Protein AF-A0A2C9L8D9-F1 (afdb_monomer_lite)

Secondary structure (DSSP, 8-state):
-HHHHHHHHHHHHHHHHHHHHHHHHHHHHHHHHHHHHHHHHHHHHHHHHHHHHHHHHHHHHHT---HHHHHHHHHHHHHHHHHHHHHHHHHHHHHHHHHHHHHHHHHHHHHHHHHHHHHHHHHHHHHHHHHHHHHHHHHHHHHHHH-

Sequence (147 aa):
MSSITETMSSPTQTMSSLTQTTSSLTETISSLTQTMSSLTQTMSSLTQTTSFFTETTSFLTETIHTSFLTETTSFLTETTSFLTETTSFLTETMSSLTQTMSSLTQTTSFLTETTSFLTETMSSLTQTISSLTQTMSSLTQTMSSLT

Structure (mmCIF, N/CA/C/O backbone):
data_AF-A0A2C9L8D9-F1
#
_entry.id   AF-A0A2C9L8D9-F1
#
loop_
_atom_site.group_PDB
_atom_site.id
_atom_site.type_symbol
_atom_site.label_atom_id
_atom_site.label_alt_id
_atom_site.label_comp_id
_atom_site.label_asym_id
_atom_site.label_entity_id
_atom_site.label_seq_id
_atom_site.pdbx_PDB_ins_code
_atom_site.Cartn_x
_atom_site.Cartn_y
_atom_site.Cartn_z
_atom_site.occupancy
_atom_site.B_iso_or_equiv
_atom_site.auth_seq_id
_atom_site.auth_comp_id
_atom_site.auth_asym_id
_atom_site.auth_atom_id
_atom_site.pdbx_PDB_model_num
ATOM 1 N N . MET A 1 1 ? -14.636 3.807 44.707 1.00 56.44 1 MET A N 1
ATOM 2 C CA . MET A 1 1 ? -14.296 4.745 43.612 1.00 56.44 1 MET A CA 1
ATOM 3 C C . MET A 1 1 ? -12.857 4.601 43.123 1.00 56.44 1 MET A C 1
ATOM 5 O O . MET A 1 1 ? -12.708 4.361 41.938 1.00 56.44 1 MET A O 1
ATOM 9 N N . SER A 1 2 ? -11.825 4.681 43.979 1.00 62.47 2 SER A N 1
ATOM 10 C CA . SER A 1 2 ? -10.411 4.664 43.532 1.00 62.47 2 SER A CA 1
ATOM 11 C C . SER A 1 2 ? -10.034 3.465 42.644 1.00 62.47 2 SER A C 1
ATOM 13 O O . SER A 1 2 ? -9.485 3.675 41.569 1.00 62.47 2 SER A O 1
ATOM 15 N N . SER A 1 3 ? -10.415 2.232 43.009 1.00 65.38 3 SER A N 1
ATOM 16 C CA . SER A 1 3 ? -10.139 1.058 42.158 1.00 65.38 3 SER A CA 1
ATOM 17 C C . SER A 1 3 ? -10.902 1.072 40.830 1.00 65.38 3 SER A C 1
ATOM 19 O O . SER A 1 3 ? -10.401 0.562 39.838 1.00 65.38 3 SER A O 1
ATOM 21 N N . ILE A 1 4 ? -12.091 1.684 40.765 1.00 65.12 4 ILE A N 1
ATOM 22 C CA . ILE A 1 4 ? -12.872 1.786 39.517 1.00 65.12 4 ILE A CA 1
ATOM 23 C C . ILE A 1 4 ? -12.204 2.780 38.559 1.00 65.12 4 ILE A C 1
ATOM 25 O O . ILE A 1 4 ? -12.084 2.505 37.369 1.00 65.12 4 ILE A O 1
ATOM 29 N N . THR A 1 5 ? -11.718 3.910 39.080 1.00 65.75 5 THR A N 1
ATOM 30 C CA . THR A 1 5 ? -10.953 4.892 38.300 1.00 65.75 5 THR A CA 1
ATOM 31 C C . THR A 1 5 ? -9.657 4.292 37.752 1.00 65.75 5 THR A C 1
ATOM 33 O O . THR A 1 5 ? -9.341 4.511 36.586 1.00 65.75 5 THR A O 1
ATOM 36 N N . GLU A 1 6 ? -8.946 3.478 38.541 1.00 69.88 6 GLU A N 1
ATOM 37 C CA . GLU A 1 6 ? -7.790 2.716 38.045 1.00 69.88 6 GLU A CA 1
ATOM 38 C C . GLU A 1 6 ? -8.178 1.719 36.949 1.00 69.88 6 GLU A C 1
ATOM 40 O O . GLU A 1 6 ? -7.535 1.690 35.901 1.00 69.88 6 GLU A O 1
ATOM 45 N N . THR A 1 7 ? -9.268 0.966 37.141 1.00 72.06 7 THR A N 1
ATOM 46 C CA . THR A 1 7 ? -9.719 -0.055 36.174 1.00 72.06 7 THR A CA 1
ATOM 47 C C . THR A 1 7 ? -10.049 0.556 34.803 1.00 72.06 7 THR A C 1
ATOM 49 O O . THR A 1 7 ? -9.823 -0.077 33.776 1.00 72.06 7 THR A O 1
ATOM 52 N N . MET A 1 8 ? -10.532 1.803 34.762 1.00 76.75 8 MET A N 1
ATOM 53 C CA . MET A 1 8 ? -10.853 2.513 33.513 1.00 76.75 8 MET A CA 1
ATOM 54 C C . MET A 1 8 ? -9.653 3.250 32.891 1.00 76.75 8 MET A C 1
ATOM 56 O O . MET A 1 8 ? -9.678 3.583 31.702 1.00 76.75 8 MET A O 1
ATOM 60 N N . SER A 1 9 ? -8.591 3.502 33.662 1.00 82.94 9 SER A N 1
ATOM 61 C CA . SER A 1 9 ? -7.413 4.247 33.200 1.00 82.94 9 SER A CA 1
ATOM 62 C C . SER A 1 9 ? -6.565 3.435 32.215 1.00 82.94 9 SER A C 1
ATOM 64 O O . SER A 1 9 ? -6.212 3.936 31.145 1.00 82.94 9 SER A O 1
ATOM 66 N N . SER A 1 10 ? -6.285 2.162 32.515 1.00 86.31 10 SER A N 1
ATOM 67 C CA . SER A 1 10 ? -5.417 1.320 31.673 1.00 86.31 10 SER A CA 1
ATOM 68 C C . SER A 1 10 ? -5.976 1.055 30.262 1.00 86.31 10 SER A C 1
ATOM 70 O O . SER A 1 10 ? -5.225 1.214 29.293 1.00 86.31 10 SER A O 1
ATOM 72 N N . PRO A 1 11 ? -7.271 0.725 30.078 1.00 86.62 11 PRO A N 1
ATOM 73 C CA . PRO A 1 11 ? -7.863 0.578 28.745 1.00 86.62 11 PRO A CA 1
ATOM 74 C C . PRO A 1 11 ? -7.858 1.882 27.941 1.00 86.62 11 PRO A C 1
ATOM 76 O O . PRO A 1 11 ? -7.595 1.873 26.742 1.00 86.62 11 PRO A O 1
ATOM 79 N N . THR A 1 12 ? -8.088 3.018 28.607 1.00 87.19 12 THR A N 1
ATOM 80 C CA . THR A 1 12 ? -8.072 4.342 27.965 1.00 87.19 12 THR A CA 1
ATOM 81 C C . THR A 1 12 ? -6.676 4.689 27.447 1.00 87.19 12 THR A C 1
ATOM 83 O O . THR A 1 12 ? -6.526 5.123 26.305 1.00 87.19 12 THR A O 1
ATOM 86 N N . GLN A 1 13 ? -5.637 4.436 28.250 1.00 91.25 13 GLN A N 1
ATOM 87 C CA . GLN A 1 13 ? -4.247 4.598 27.813 1.00 91.25 13 GLN A CA 1
ATOM 88 C C . GLN A 1 13 ? -3.912 3.667 26.644 1.00 91.25 13 GLN A C 1
ATOM 90 O O . GLN A 1 13 ? -3.303 4.100 25.669 1.00 91.25 13 GLN A O 1
ATOM 95 N N . THR A 1 14 ? -4.372 2.415 26.701 1.00 91.81 14 THR A N 1
ATOM 96 C CA . THR A 1 14 ? -4.184 1.444 25.613 1.00 91.81 14 THR A CA 1
ATOM 97 C C . THR A 1 14 ? -4.818 1.938 24.312 1.00 91.81 14 THR A C 1
ATOM 99 O O . THR A 1 14 ? -4.171 1.897 23.267 1.00 91.81 14 THR A O 1
ATOM 102 N N . MET A 1 15 ? -6.036 2.489 24.368 1.00 92.69 15 MET A N 1
ATOM 103 C CA . MET A 1 15 ? -6.686 3.082 23.196 1.00 92.69 15 MET A CA 1
ATOM 104 C C . MET A 1 15 ? -5.932 4.289 22.635 1.00 92.69 15 MET A C 1
ATOM 106 O O . MET A 1 15 ? -5.806 4.427 21.415 1.00 92.69 15 MET A O 1
ATOM 110 N N . SER A 1 16 ? -5.402 5.151 23.504 1.00 93.38 16 SER A N 1
ATOM 111 C CA . SER A 1 16 ? -4.571 6.277 23.071 1.00 93.38 16 SER A CA 1
ATOM 112 C C . SER A 1 16 ? -3.332 5.788 22.314 1.00 93.38 16 SER A C 1
ATOM 114 O O . SER A 1 16 ? -3.040 6.288 21.227 1.00 93.38 16 SER A O 1
ATOM 116 N N . SER A 1 17 ? -2.644 4.771 22.841 1.00 94.75 17 SER A N 1
ATOM 117 C CA . SER A 1 17 ? -1.476 4.171 22.188 1.00 94.75 17 SER A CA 1
ATOM 118 C C . SER A 1 17 ? -1.832 3.538 20.841 1.00 94.75 17 SER A C 1
ATOM 120 O O . SER A 1 17 ? -1.152 3.802 19.853 1.00 94.75 17 SER A O 1
ATOM 122 N N . LEU A 1 18 ? -2.931 2.777 20.756 1.00 94.31 18 LEU A N 1
ATOM 123 C CA . LEU A 1 18 ? -3.401 2.188 19.492 1.00 94.31 18 LEU A CA 1
ATOM 124 C C . LEU A 1 18 ? -3.717 3.253 18.435 1.00 94.31 18 LEU A C 1
ATOM 126 O O . LEU A 1 18 ? -3.377 3.086 17.260 1.00 94.31 18 LEU A O 1
ATOM 130 N N . THR A 1 19 ? -4.325 4.365 18.850 1.00 93.69 19 THR A N 1
ATOM 131 C CA . THR A 1 19 ? -4.629 5.498 17.963 1.00 93.69 19 THR A CA 1
ATOM 132 C C . THR A 1 19 ? -3.347 6.124 17.415 1.00 93.69 19 THR A C 1
ATOM 134 O O . THR A 1 19 ? -3.245 6.394 16.214 1.00 93.69 19 THR A O 1
ATOM 137 N N . GLN A 1 20 ? -2.339 6.307 18.273 1.00 95.94 20 GLN A N 1
ATOM 138 C CA . GLN A 1 20 ? -1.040 6.834 17.863 1.00 95.94 20 GLN A CA 1
ATOM 139 C C . GLN A 1 20 ? -0.336 5.883 16.888 1.00 95.94 20 GLN A C 1
ATOM 141 O O . GLN A 1 20 ? 0.093 6.319 15.821 1.00 95.94 20 GLN A O 1
ATOM 146 N N . THR A 1 21 ? -0.286 4.584 17.197 1.00 95.12 21 THR A N 1
ATOM 147 C CA . THR A 1 21 ? 0.299 3.568 16.310 1.00 95.12 21 THR A CA 1
ATOM 148 C C . THR A 1 21 ? -0.388 3.547 14.946 1.00 95.12 21 THR A C 1
ATOM 150 O O . THR A 1 21 ? 0.288 3.537 13.920 1.00 95.12 21 THR A O 1
ATOM 153 N N . THR A 1 22 ? -1.721 3.604 14.915 1.00 93.62 22 THR A N 1
ATOM 154 C CA . THR A 1 22 ? -2.498 3.633 13.664 1.00 93.62 22 THR A CA 1
ATOM 155 C C . THR A 1 22 ? -2.191 4.884 12.836 1.00 93.62 22 THR A C 1
ATOM 157 O O . THR A 1 22 ? -2.061 4.810 11.611 1.00 93.62 22 THR A O 1
ATOM 160 N N . SER A 1 23 ? -2.011 6.031 13.495 1.00 94.62 23 SER A N 1
ATOM 161 C CA . SER A 1 23 ? -1.636 7.284 12.827 1.00 94.62 23 SER A CA 1
ATOM 162 C C . SER A 1 23 ? -0.241 7.191 12.197 1.00 94.62 23 SER A C 1
ATOM 164 O O . SER A 1 23 ? -0.084 7.486 11.013 1.00 94.62 23 SER A O 1
ATOM 166 N N . SER A 1 24 ? 0.755 6.690 12.937 1.00 96.06 24 SER A N 1
ATOM 167 C CA . SER A 1 24 ? 2.116 6.482 12.413 1.00 96.06 24 SER A CA 1
ATOM 168 C C . SER A 1 24 ? 2.160 5.469 11.264 1.00 96.06 24 SER A C 1
ATOM 170 O O . SER A 1 24 ? 2.899 5.641 10.292 1.00 96.06 24 SER A O 1
ATOM 172 N N . LEU A 1 25 ? 1.340 4.419 11.338 1.00 95.50 25 LEU A N 1
ATOM 173 C CA . LEU A 1 25 ? 1.214 3.431 10.270 1.00 95.50 25 LEU A CA 1
ATOM 174 C C . LEU A 1 25 ? 0.631 4.054 8.993 1.00 95.50 25 LEU A C 1
ATOM 176 O O . LEU A 1 25 ? 1.128 3.801 7.897 1.00 95.50 25 LEU A O 1
ATOM 180 N N . THR A 1 26 ? -0.365 4.929 9.139 1.00 94.81 26 THR A N 1
ATOM 181 C CA . THR A 1 26 ? -0.962 5.678 8.022 1.00 94.81 26 THR A CA 1
ATOM 182 C C . THR A 1 26 ? 0.063 6.589 7.340 1.00 94.81 26 THR A C 1
ATOM 184 O O . THR A 1 26 ? 0.154 6.614 6.111 1.00 94.81 26 THR A O 1
ATOM 187 N N . GLU A 1 27 ? 0.885 7.298 8.116 1.00 97.06 27 GLU A N 1
ATOM 188 C CA . GLU A 1 27 ? 1.968 8.138 7.587 1.00 97.06 27 GLU A CA 1
ATOM 189 C C . GLU A 1 27 ? 3.029 7.312 6.840 1.0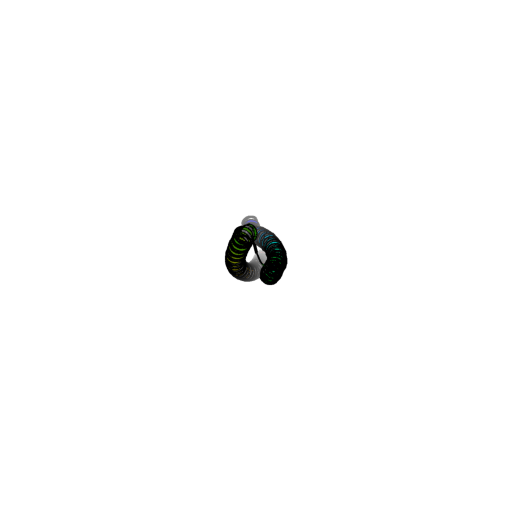0 97.06 27 GLU A C 1
ATOM 191 O O . GLU A 1 27 ? 3.479 7.689 5.752 1.00 97.06 27 GLU A O 1
ATOM 196 N N . THR A 1 28 ? 3.368 6.137 7.377 1.00 95.88 28 THR A N 1
ATOM 197 C CA . THR A 1 28 ? 4.302 5.199 6.739 1.00 95.88 28 THR A CA 1
ATOM 198 C C . THR A 1 28 ? 3.765 4.715 5.390 1.00 95.88 28 THR A C 1
ATOM 200 O O . THR A 1 28 ? 4.482 4.755 4.389 1.00 95.88 28 THR A O 1
ATOM 203 N N . ILE A 1 29 ? 2.488 4.325 5.330 1.00 95.50 29 ILE A N 1
ATOM 204 C CA . ILE A 1 29 ? 1.808 3.911 4.091 1.00 95.50 29 ILE A CA 1
ATOM 205 C C . ILE A 1 29 ? 1.818 5.040 3.047 1.00 95.50 29 ILE A C 1
ATOM 207 O O . ILE A 1 29 ? 2.104 4.802 1.869 1.00 95.50 29 ILE A O 1
ATOM 211 N N . SER A 1 30 ? 1.550 6.278 3.469 1.00 96.31 30 SER A N 1
ATOM 212 C CA . SER A 1 30 ? 1.590 7.450 2.585 1.00 96.31 30 SER A CA 1
ATOM 213 C C . SER A 1 30 ? 2.990 7.678 2.001 1.00 96.31 30 SER A C 1
ATOM 215 O O . SER A 1 30 ? 3.148 7.852 0.790 1.00 96.31 30 SER A O 1
ATOM 217 N N . SER A 1 31 ? 4.024 7.596 2.840 1.00 96.31 31 SER A N 1
ATOM 218 C CA . SER A 1 31 ? 5.425 7.743 2.419 1.00 96.31 31 SER A CA 1
ATOM 219 C C . SER A 1 31 ? 5.851 6.643 1.441 1.00 96.31 31 SER A C 1
ATOM 221 O O . SER A 1 31 ? 6.524 6.901 0.437 1.00 96.31 31 SER A O 1
ATOM 223 N N . LEU A 1 32 ? 5.404 5.409 1.684 1.00 95.69 32 LEU A N 1
ATOM 224 C CA . LEU A 1 32 ? 5.682 4.277 0.806 1.00 95.69 32 LEU A CA 1
ATOM 225 C C . LEU A 1 32 ? 5.002 4.438 -0.561 1.00 95.69 32 LEU A C 1
ATOM 227 O O . LEU A 1 32 ? 5.621 4.198 -1.598 1.00 95.69 32 LEU A O 1
ATOM 231 N N . THR A 1 33 ? 3.773 4.955 -0.573 1.00 96.44 33 THR A N 1
ATOM 232 C CA . THR A 1 33 ? 3.037 5.282 -1.804 1.00 96.44 33 THR A CA 1
ATOM 233 C C . THR A 1 33 ? 3.771 6.339 -2.639 1.00 96.44 33 THR A C 1
ATOM 235 O O . THR A 1 33 ? 3.917 6.184 -3.854 1.00 96.44 33 THR A O 1
ATOM 238 N N . GLN A 1 34 ? 4.301 7.390 -2.004 1.00 97.06 34 GLN A N 1
ATOM 239 C CA . GLN A 1 34 ? 5.106 8.412 -2.691 1.00 97.06 34 GLN A CA 1
ATOM 240 C C . GLN A 1 34 ? 6.405 7.834 -3.272 1.00 97.06 34 GLN A C 1
ATOM 242 O O . GLN A 1 34 ? 6.804 8.183 -4.388 1.00 97.06 34 GLN A O 1
ATOM 247 N N . THR A 1 35 ? 7.034 6.907 -2.549 1.00 95.56 35 THR A N 1
ATOM 248 C CA . THR A 1 35 ? 8.236 6.202 -3.017 1.00 95.56 35 THR A CA 1
ATOM 249 C C . THR A 1 35 ? 7.936 5.371 -4.265 1.00 95.56 35 THR A C 1
ATOM 251 O O . THR A 1 35 ? 8.654 5.482 -5.258 1.00 95.56 35 THR A O 1
ATOM 254 N N . MET A 1 36 ? 6.837 4.606 -4.271 1.00 95.88 36 MET A N 1
ATOM 255 C CA . MET A 1 36 ? 6.406 3.830 -5.445 1.00 95.88 36 MET A CA 1
ATOM 256 C C . MET A 1 36 ? 6.099 4.718 -6.659 1.00 95.88 36 MET A C 1
ATOM 258 O O . MET A 1 36 ? 6.460 4.376 -7.787 1.00 95.88 36 MET A O 1
ATOM 262 N N . SER A 1 37 ? 5.471 5.878 -6.440 1.00 96.12 37 SER A N 1
ATOM 263 C CA . SER A 1 37 ? 5.221 6.859 -7.504 1.00 96.12 37 SER A CA 1
ATOM 264 C C . SER A 1 37 ? 6.531 7.373 -8.113 1.00 96.12 37 SER A C 1
ATOM 266 O O . SER A 1 37 ? 6.708 7.358 -9.332 1.00 96.12 37 SER A O 1
ATOM 268 N N . SER A 1 38 ? 7.497 7.736 -7.266 1.00 96.06 38 SER A N 1
ATOM 269 C CA . SER A 1 38 ? 8.818 8.201 -7.708 1.00 96.06 38 SER A CA 1
ATOM 270 C C . SER A 1 38 ? 9.564 7.120 -8.494 1.00 96.06 38 SER A C 1
ATOM 272 O O . SER A 1 38 ? 10.119 7.391 -9.556 1.00 96.06 38 SER A O 1
ATOM 274 N N . LEU A 1 39 ? 9.509 5.873 -8.022 1.00 95.00 39 LEU A N 1
ATOM 275 C CA . LEU A 1 39 ? 10.117 4.725 -8.691 1.00 95.00 39 LEU A CA 1
ATOM 276 C C . LEU A 1 39 ? 9.489 4.457 -10.068 1.00 95.00 39 LEU A C 1
ATOM 278 O O . LEU A 1 39 ? 10.201 4.190 -11.036 1.00 95.00 39 LEU A O 1
ATOM 282 N N . THR A 1 40 ? 8.171 4.625 -10.186 1.00 96.00 40 THR A N 1
ATOM 283 C CA . THR A 1 40 ? 7.459 4.535 -11.471 1.00 96.00 40 THR A CA 1
ATOM 284 C C . THR A 1 40 ? 7.957 5.590 -12.465 1.00 96.00 40 THR A C 1
ATOM 286 O O . THR A 1 40 ? 8.190 5.279 -13.635 1.00 96.00 40 THR A O 1
ATOM 289 N N . GLN A 1 41 ? 8.195 6.824 -12.010 1.00 96.56 41 GLN A N 1
ATOM 290 C CA . GLN A 1 41 ? 8.734 7.886 -12.869 1.00 96.56 41 GLN A CA 1
ATOM 291 C C . GLN A 1 41 ? 10.182 7.627 -13.297 1.00 96.56 41 GLN A C 1
ATOM 293 O O . GLN A 1 41 ? 10.537 7.863 -14.458 1.00 96.56 41 GLN A O 1
ATOM 298 N N . THR A 1 42 ? 11.008 7.084 -12.401 1.00 94.31 42 THR A N 1
ATOM 299 C CA . THR A 1 42 ? 12.367 6.640 -12.740 1.00 94.31 42 THR A CA 1
ATOM 300 C C . THR A 1 42 ? 12.339 5.568 -13.828 1.00 94.31 42 THR A C 1
ATOM 302 O O . THR A 1 42 ? 13.059 5.686 -14.817 1.00 94.31 42 THR A O 1
ATOM 305 N N . MET A 1 43 ? 11.460 4.570 -13.709 1.00 94.81 43 MET A N 1
ATOM 306 C CA . MET A 1 43 ? 11.299 3.507 -14.712 1.00 94.81 43 MET A CA 1
ATOM 307 C C . MET A 1 43 ? 10.858 4.044 -16.081 1.00 94.81 43 MET A C 1
ATOM 309 O O . MET A 1 43 ? 11.376 3.620 -17.117 1.00 94.81 43 MET A O 1
ATOM 313 N N . SER A 1 44 ? 9.943 5.018 -16.101 1.00 94.44 44 SER A N 1
ATOM 314 C CA . SER A 1 44 ? 9.536 5.702 -17.337 1.00 94.44 44 SER A CA 1
ATOM 315 C C . SER A 1 44 ? 10.712 6.430 -18.002 1.00 94.44 44 SER A C 1
ATOM 317 O O . SER A 1 44 ? 10.934 6.300 -19.207 1.00 94.44 44 SER A O 1
ATOM 319 N N . SER A 1 45 ? 11.519 7.141 -17.211 1.00 95.00 45 SER A N 1
ATOM 320 C CA . SER A 1 45 ? 12.703 7.863 -17.704 1.00 95.00 45 SER A CA 1
ATOM 321 C C . SER A 1 45 ? 13.780 6.910 -18.234 1.00 95.00 45 SER A C 1
ATOM 323 O O . SER A 1 45 ? 14.399 7.163 -19.271 1.00 95.00 45 SER A O 1
ATOM 325 N N . LEU A 1 46 ? 13.968 5.776 -17.555 1.00 94.00 46 LEU A N 1
ATOM 326 C CA . LEU A 1 46 ? 14.885 4.718 -17.968 1.00 94.00 46 LEU A CA 1
ATOM 327 C C . LEU A 1 46 ? 14.459 4.106 -19.307 1.00 94.00 46 LEU A C 1
ATOM 329 O O . LEU A 1 46 ? 15.280 3.963 -20.206 1.00 94.00 46 LEU A O 1
ATOM 333 N N . THR A 1 47 ? 13.159 3.854 -19.479 1.00 93.44 47 THR A N 1
ATOM 334 C CA . THR A 1 47 ? 12.586 3.355 -20.740 1.00 93.44 47 THR A CA 1
ATOM 335 C C . THR A 1 47 ? 12.858 4.312 -21.904 1.00 93.44 47 THR A C 1
ATOM 337 O O . THR A 1 47 ? 13.304 3.882 -22.968 1.00 93.44 47 THR A O 1
ATOM 340 N N . GLN A 1 48 ? 12.647 5.617 -21.700 1.00 95.19 48 GLN A N 1
ATOM 341 C CA . GLN A 1 48 ? 12.943 6.635 -22.718 1.00 95.19 48 GLN A CA 1
ATOM 342 C C . GLN A 1 48 ? 14.434 6.668 -23.077 1.00 95.19 48 GLN A C 1
ATOM 344 O O . GLN A 1 48 ? 14.790 6.719 -24.253 1.00 95.19 48 GLN A O 1
ATOM 349 N N . THR A 1 49 ? 15.305 6.573 -22.070 1.00 92.94 49 THR A N 1
ATOM 350 C CA . THR A 1 49 ? 16.762 6.556 -22.257 1.00 92.94 49 THR A CA 1
ATOM 351 C C . THR A 1 49 ? 17.206 5.340 -23.073 1.00 92.94 49 THR A C 1
ATOM 353 O O . THR A 1 49 ? 17.954 5.478 -24.040 1.00 92.94 49 THR A O 1
ATOM 356 N N . THR A 1 50 ? 16.692 4.152 -22.749 1.00 92.00 50 THR A N 1
ATOM 357 C CA . THR A 1 50 ? 16.957 2.923 -23.511 1.00 92.00 50 THR A CA 1
ATOM 358 C C . THR A 1 50 ? 16.490 3.040 -24.965 1.00 92.00 50 THR A C 1
ATOM 360 O O . THR A 1 50 ? 17.207 2.628 -25.881 1.00 92.00 50 THR A O 1
ATOM 363 N N . SER A 1 51 ? 15.321 3.646 -25.205 1.00 91.75 51 SER A N 1
ATOM 364 C CA . SER A 1 51 ? 14.818 3.892 -26.563 1.00 91.75 51 SER A CA 1
ATOM 365 C C . SER A 1 51 ? 15.753 4.806 -27.361 1.00 91.75 51 SER A C 1
ATOM 367 O O . SER A 1 51 ? 16.089 4.485 -28.500 1.00 91.75 51 SER A O 1
ATOM 369 N N . PHE A 1 52 ? 16.221 5.903 -26.759 1.00 93.69 52 PHE A N 1
ATOM 370 C CA . PHE A 1 52 ? 17.165 6.831 -27.391 1.00 93.69 52 PHE A CA 1
ATOM 371 C C . PHE A 1 52 ? 18.483 6.145 -27.783 1.00 93.69 52 PHE A C 1
ATOM 373 O O . PHE A 1 52 ? 18.991 6.333 -28.893 1.00 93.69 52 PHE A O 1
ATOM 380 N N . PHE A 1 53 ? 19.033 5.309 -26.899 1.00 89.50 53 PHE A N 1
ATOM 381 C CA . PHE A 1 53 ? 20.257 4.563 -27.199 1.00 89.50 53 PHE A CA 1
ATOM 382 C C . PHE A 1 53 ? 20.060 3.520 -28.303 1.00 89.50 53 PHE A C 1
ATOM 384 O O . PHE A 1 53 ? 20.947 3.338 -29.142 1.00 89.50 53 PHE A O 1
ATOM 391 N N . THR A 1 54 ? 18.887 2.887 -28.353 1.00 88.62 54 THR A N 1
ATOM 392 C CA . THR A 1 54 ? 18.525 1.953 -29.428 1.00 88.62 54 THR A CA 1
ATOM 393 C C . THR A 1 54 ? 18.476 2.665 -30.782 1.00 88.62 54 THR A C 1
ATOM 395 O O . THR A 1 54 ? 19.084 2.201 -31.746 1.00 88.62 54 THR A O 1
ATOM 398 N N . GLU A 1 55 ? 17.820 3.825 -30.852 1.00 89.12 55 GLU A N 1
ATOM 399 C CA . GLU A 1 55 ? 17.738 4.637 -32.072 1.00 89.12 55 GLU A CA 1
ATOM 400 C C . GLU A 1 55 ? 19.122 5.117 -32.532 1.00 89.12 55 GLU A C 1
ATOM 402 O O . GLU A 1 55 ? 19.484 4.954 -33.698 1.00 89.12 55 GLU A O 1
ATOM 407 N N . THR A 1 56 ? 19.939 5.616 -31.598 1.00 87.38 56 THR A N 1
ATOM 408 C CA . THR A 1 56 ? 21.317 6.050 -31.880 1.00 87.38 56 THR A CA 1
ATOM 409 C C . THR A 1 56 ? 22.155 4.906 -32.454 1.00 87.38 56 THR A C 1
ATOM 411 O O . THR A 1 56 ? 22.878 5.088 -33.434 1.00 87.38 56 THR A O 1
ATOM 414 N N . THR A 1 57 ? 22.026 3.707 -31.882 1.00 85.81 57 THR A N 1
ATOM 415 C CA . THR A 1 57 ? 22.718 2.505 -32.369 1.00 85.81 57 THR A CA 1
ATOM 416 C C . THR A 1 57 ? 22.279 2.143 -33.792 1.00 85.81 57 THR A C 1
ATOM 418 O O . THR A 1 57 ? 23.120 1.833 -34.641 1.00 85.81 57 THR A O 1
ATOM 421 N N . SER A 1 58 ? 20.977 2.231 -34.086 1.00 84.31 58 SER A N 1
ATOM 422 C CA . SER A 1 58 ? 20.439 1.983 -35.430 1.00 84.31 58 SER A CA 1
ATOM 423 C C . SER A 1 58 ? 20.989 2.978 -36.456 1.00 84.31 58 SER A C 1
ATOM 425 O O . SER A 1 58 ? 21.473 2.565 -37.508 1.00 84.31 58 SER A O 1
ATOM 427 N N . PHE A 1 59 ? 20.986 4.276 -36.133 1.00 84.19 59 PHE A N 1
ATOM 428 C CA . PHE A 1 59 ? 21.509 5.326 -37.013 1.00 84.19 59 PHE A CA 1
ATOM 429 C C . PHE A 1 59 ? 23.006 5.144 -37.317 1.00 84.19 59 PHE A C 1
ATOM 431 O O . PHE A 1 59 ? 23.442 5.247 -38.467 1.00 84.19 59 PHE A O 1
ATOM 438 N N . LEU A 1 60 ? 23.806 4.822 -36.294 1.00 82.56 60 LEU A N 1
ATOM 439 C CA . LEU A 1 60 ? 25.236 4.548 -36.462 1.00 82.56 60 LEU A CA 1
ATOM 440 C C . LEU A 1 60 ? 25.484 3.331 -37.363 1.00 82.56 60 LEU A C 1
ATOM 442 O O . LEU A 1 60 ? 26.409 3.350 -38.175 1.00 82.56 60 LEU A O 1
ATOM 446 N N . THR A 1 61 ? 24.636 2.304 -37.260 1.00 78.06 61 THR A N 1
ATOM 447 C CA . THR A 1 61 ? 24.718 1.099 -38.098 1.00 78.06 61 THR A CA 1
ATOM 448 C C . THR A 1 61 ? 24.447 1.407 -39.575 1.00 78.06 61 THR A C 1
ATOM 450 O O . THR A 1 61 ? 25.092 0.824 -40.443 1.00 78.06 61 THR A O 1
ATOM 453 N N . GLU A 1 62 ? 23.546 2.345 -39.880 1.00 77.69 62 GLU A N 1
ATOM 454 C CA . GLU A 1 62 ? 23.191 2.727 -41.257 1.00 77.69 62 GLU A CA 1
ATOM 455 C C . GLU A 1 62 ? 24.279 3.577 -41.956 1.00 77.69 62 GLU A C 1
ATOM 457 O O . GLU A 1 62 ? 24.385 3.561 -43.181 1.00 77.69 62 GLU A O 1
ATOM 462 N N . THR A 1 63 ? 25.142 4.276 -41.202 1.00 70.44 63 THR A N 1
ATOM 463 C CA . THR A 1 63 ? 26.003 5.366 -41.728 1.00 70.44 63 THR A CA 1
ATOM 464 C C . THR A 1 63 ? 27.474 4.973 -42.060 1.00 70.44 63 THR A C 1
ATOM 466 O O . THR A 1 63 ? 28.249 5.828 -42.460 1.00 70.44 63 THR A O 1
ATOM 469 N N . ILE A 1 64 ? 27.877 3.700 -41.912 1.00 64.75 64 ILE A N 1
ATOM 470 C CA . ILE A 1 64 ? 29.149 2.996 -42.294 1.00 64.75 64 ILE A CA 1
ATOM 471 C C . ILE A 1 64 ? 30.318 3.821 -42.962 1.00 64.75 64 ILE A C 1
ATOM 473 O O . ILE A 1 64 ? 30.101 4.469 -43.980 1.00 64.75 64 ILE A O 1
ATOM 477 N N . HIS A 1 65 ? 31.633 3.804 -42.603 1.00 57.22 65 HIS A N 1
ATOM 478 C CA . HIS A 1 65 ? 32.629 2.804 -42.104 1.00 57.22 65 HIS A CA 1
ATOM 479 C C . HIS A 1 65 ? 33.789 3.517 -41.334 1.00 57.22 65 HIS A C 1
ATOM 481 O O . HIS A 1 65 ? 34.515 4.276 -41.969 1.00 57.22 65 HIS A O 1
ATOM 487 N N . THR A 1 66 ? 34.075 3.226 -40.050 1.00 65.81 66 THR A N 1
ATOM 488 C CA . THR A 1 66 ? 35.415 3.400 -39.403 1.00 65.81 66 THR A CA 1
ATOM 489 C C . THR A 1 66 ? 35.512 2.609 -38.081 1.00 65.81 66 THR A C 1
ATOM 491 O O . THR A 1 66 ? 34.495 2.287 -37.469 1.00 65.81 66 THR A O 1
ATOM 494 N N . SER A 1 67 ? 36.731 2.322 -37.601 1.00 63.88 67 SER A N 1
ATOM 495 C CA . SER A 1 67 ? 36.995 1.643 -36.315 1.00 63.88 67 SER A CA 1
ATOM 496 C C . SER A 1 67 ? 36.476 2.402 -35.083 1.00 63.88 67 SER A C 1
ATOM 498 O O . SER A 1 67 ? 36.044 1.773 -34.122 1.00 63.88 67 SER A O 1
ATOM 500 N N . PHE A 1 68 ? 36.438 3.737 -35.131 1.00 65.50 68 PHE A N 1
ATOM 501 C CA . PHE A 1 68 ? 35.899 4.589 -34.061 1.00 65.50 68 PHE A CA 1
ATOM 502 C C . PHE A 1 68 ? 34.409 4.309 -33.765 1.00 65.50 68 PHE A C 1
ATOM 504 O O . PHE A 1 68 ? 33.965 4.366 -32.616 1.00 65.50 68 PHE A O 1
ATOM 511 N N . LEU A 1 69 ? 33.628 3.918 -34.781 1.00 73.12 69 LEU A N 1
ATOM 512 C CA . LEU A 1 69 ? 32.223 3.542 -34.590 1.00 73.12 69 LEU A CA 1
ATOM 513 C C . LEU A 1 69 ? 32.043 2.166 -33.927 1.00 73.12 69 LEU A C 1
ATOM 515 O O . LEU A 1 69 ? 31.012 1.937 -33.294 1.00 73.12 69 LEU A O 1
ATOM 519 N N . THR A 1 70 ? 33.020 1.256 -34.030 1.00 77.12 70 THR A N 1
ATOM 520 C CA . THR A 1 70 ? 32.945 -0.061 -33.363 1.00 77.12 70 THR A CA 1
ATOM 521 C C . THR A 1 70 ? 33.029 0.100 -31.847 1.00 77.12 70 THR A C 1
ATOM 523 O O . THR A 1 70 ? 32.225 -0.477 -31.119 1.00 77.12 70 THR A O 1
ATOM 526 N N . GLU A 1 71 ? 33.947 0.946 -31.378 1.00 80.50 71 GLU A N 1
ATOM 527 C CA . GLU A 1 71 ? 34.087 1.276 -29.957 1.00 80.50 71 GLU A CA 1
ATOM 528 C C . GLU A 1 71 ? 32.832 1.982 -29.423 1.00 80.50 71 GLU A C 1
ATOM 530 O O . GLU A 1 71 ? 32.290 1.588 -28.392 1.00 80.50 71 GLU A O 1
ATOM 535 N N . THR A 1 72 ? 32.288 2.939 -30.187 1.00 83.75 72 THR A N 1
ATOM 536 C CA . THR A 1 72 ? 31.035 3.630 -29.832 1.00 83.75 72 THR A CA 1
ATOM 537 C C . THR A 1 72 ? 29.858 2.654 -29.717 1.00 83.75 72 THR A C 1
ATOM 539 O O . THR A 1 72 ? 29.118 2.686 -28.739 1.00 83.75 72 THR A O 1
ATOM 542 N N . THR A 1 73 ? 29.694 1.743 -30.678 1.00 83.12 73 THR A N 1
ATOM 543 C CA . THR A 1 73 ? 28.608 0.744 -30.660 1.00 83.12 73 THR A CA 1
ATOM 544 C C . THR A 1 73 ? 28.749 -0.230 -29.486 1.00 83.12 73 THR A C 1
ATOM 546 O O . THR A 1 73 ? 27.755 -0.584 -28.847 1.00 83.12 73 THR A O 1
ATOM 549 N N . SER A 1 74 ? 29.983 -0.629 -29.158 1.00 86.06 74 SER A N 1
ATOM 550 C CA . SER A 1 74 ? 30.266 -1.451 -27.977 1.00 86.06 74 SER A CA 1
ATOM 551 C C . SER A 1 74 ? 29.853 -0.734 -26.690 1.00 86.06 74 SER A C 1
ATOM 553 O O . SER A 1 74 ? 29.140 -1.314 -25.874 1.00 86.06 74 SER A O 1
ATOM 555 N N . PHE A 1 75 ? 30.221 0.543 -26.543 1.00 88.81 75 PHE A N 1
ATOM 556 C CA . PHE A 1 75 ? 29.837 1.360 -25.389 1.00 88.81 75 PHE A CA 1
ATOM 557 C C . PHE A 1 75 ? 28.311 1.509 -25.253 1.00 88.81 75 PHE A C 1
ATOM 559 O O . PHE A 1 75 ? 27.763 1.407 -24.153 1.00 88.81 75 PHE A O 1
ATOM 566 N N . LEU A 1 76 ? 27.598 1.705 -26.367 1.00 89.88 76 LEU A N 1
ATOM 567 C CA . LEU A 1 76 ? 26.132 1.776 -26.377 1.00 89.88 76 LEU A CA 1
ATOM 568 C C . LEU A 1 76 ? 25.476 0.455 -25.955 1.00 89.88 76 LEU A C 1
ATOM 570 O O . LEU A 1 76 ? 24.485 0.456 -25.218 1.00 89.88 76 LEU A O 1
ATOM 574 N N . THR A 1 77 ? 26.048 -0.669 -26.383 1.00 88.81 77 THR A N 1
ATOM 575 C CA . THR A 1 77 ? 25.585 -2.010 -25.999 1.00 88.81 77 THR A CA 1
ATOM 576 C C . THR A 1 77 ? 25.774 -2.244 -24.502 1.00 88.81 77 THR A C 1
ATOM 578 O O . THR A 1 77 ? 24.841 -2.671 -23.822 1.00 88.81 77 THR A O 1
ATOM 581 N N . GLU A 1 78 ? 26.952 -1.908 -23.972 1.00 92.56 78 GLU A N 1
ATOM 582 C CA . GLU A 1 78 ? 27.253 -2.011 -22.541 1.00 92.56 78 GLU A CA 1
ATOM 583 C C . GLU A 1 78 ? 26.318 -1.125 -21.708 1.00 92.56 78 GLU A C 1
ATOM 585 O O . GLU A 1 78 ? 25.708 -1.594 -20.746 1.00 92.56 78 GLU A O 1
ATOM 590 N N . THR A 1 79 ? 26.109 0.123 -22.141 1.00 92.06 79 THR A N 1
ATOM 591 C CA . THR A 1 79 ? 25.166 1.046 -21.494 1.00 92.06 79 THR A CA 1
ATOM 592 C C . THR A 1 79 ? 23.757 0.456 -21.472 1.00 92.06 79 THR A C 1
ATOM 594 O O . THR A 1 79 ? 23.121 0.417 -20.424 1.00 92.06 79 THR A O 1
ATOM 597 N N . THR A 1 80 ? 23.274 -0.078 -22.595 1.00 91.00 80 THR A N 1
ATOM 598 C CA . THR A 1 80 ? 21.940 -0.700 -22.679 1.00 91.00 80 THR A CA 1
ATOM 599 C C . THR A 1 80 ? 21.808 -1.914 -21.750 1.00 91.00 80 THR A C 1
ATOM 601 O O . THR A 1 80 ? 20.771 -2.090 -21.101 1.00 91.00 80 THR A O 1
ATOM 604 N N . SER A 1 81 ? 22.864 -2.725 -21.629 1.00 92.31 81 SER A N 1
ATOM 605 C CA . SER A 1 81 ? 22.911 -3.841 -20.677 1.00 92.31 81 SER A CA 1
ATOM 606 C C . SER A 1 81 ? 22.788 -3.349 -19.232 1.00 92.31 81 SER A C 1
ATOM 608 O O . SER A 1 81 ? 21.967 -3.867 -18.476 1.00 92.31 81 SER A O 1
ATOM 610 N N . PHE A 1 82 ? 23.527 -2.299 -18.864 1.00 94.56 82 PHE A N 1
ATOM 611 C CA . PHE A 1 82 ? 23.452 -1.696 -17.530 1.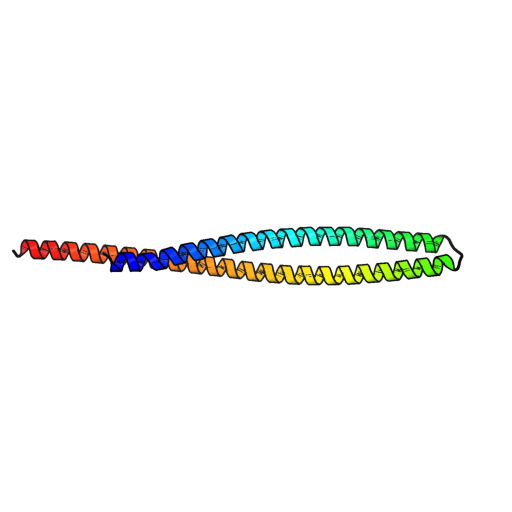00 94.56 82 PHE A CA 1
ATOM 612 C C . PHE A 1 82 ? 22.060 -1.115 -17.217 1.00 94.56 82 PHE A C 1
ATOM 614 O O . PHE A 1 82 ? 21.5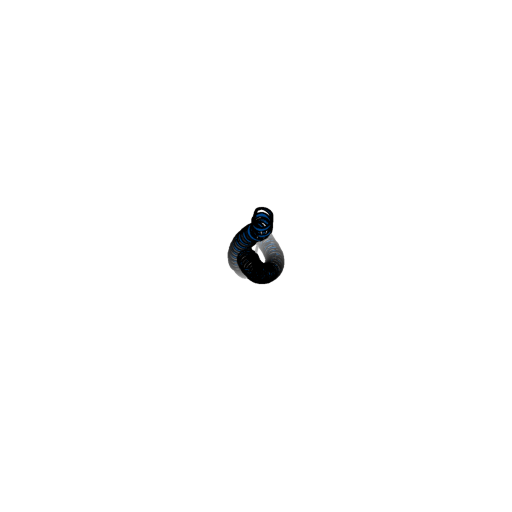31 -1.299 -16.117 1.00 94.56 82 PHE A O 1
ATOM 621 N N . LEU A 1 83 ? 21.420 -0.452 -18.188 1.00 93.06 83 LEU A N 1
ATOM 622 C CA . LEU A 1 83 ? 20.048 0.051 -18.028 1.00 93.06 83 LEU A CA 1
ATOM 623 C C . LEU A 1 83 ? 19.047 -1.100 -17.831 1.00 93.06 83 LEU A C 1
ATOM 625 O O . LEU A 1 83 ? 18.109 -0.977 -17.040 1.00 93.06 83 LEU A O 1
ATOM 629 N N . THR A 1 84 ? 19.260 -2.235 -18.501 1.00 93.12 84 THR A N 1
ATOM 630 C CA . THR A 1 84 ? 18.432 -3.441 -18.342 1.00 93.12 84 THR A CA 1
ATOM 631 C C . THR A 1 84 ? 18.573 -4.033 -16.939 1.00 93.12 84 THR A C 1
ATOM 633 O O . THR A 1 84 ? 17.567 -4.308 -16.285 1.00 93.12 84 THR A O 1
ATOM 636 N N . GLU A 1 85 ? 19.801 -4.164 -16.436 1.00 95.88 85 GLU A N 1
ATOM 637 C CA . GLU A 1 85 ? 20.063 -4.633 -15.070 1.00 95.88 85 GLU A CA 1
ATOM 638 C C . GLU A 1 85 ? 19.432 -3.700 -14.027 1.00 95.88 85 GLU A C 1
ATOM 640 O O . GLU A 1 85 ? 18.718 -4.151 -13.128 1.00 95.88 85 GLU A O 1
ATOM 645 N N . THR A 1 86 ? 19.590 -2.385 -14.212 1.00 94.19 86 THR A N 1
ATOM 646 C CA . THR A 1 86 ? 18.957 -1.370 -13.357 1.00 94.19 86 THR A CA 1
ATOM 647 C C . THR A 1 86 ? 17.433 -1.523 -13.351 1.00 94.19 86 THR A C 1
ATOM 649 O O . THR A 1 86 ? 16.811 -1.516 -12.291 1.00 94.19 86 THR A O 1
ATOM 652 N N . THR A 1 87 ? 16.816 -1.725 -14.519 1.00 93.94 87 THR A N 1
ATOM 653 C CA . THR A 1 87 ? 15.365 -1.955 -14.650 1.00 93.94 87 THR A CA 1
ATOM 654 C C . THR A 1 87 ? 14.917 -3.195 -13.867 1.00 93.94 87 THR A C 1
ATOM 656 O O . THR A 1 87 ? 13.886 -3.166 -13.185 1.00 93.94 87 THR A O 1
ATOM 659 N N . SER A 1 88 ? 15.698 -4.280 -13.926 1.00 94.75 88 SER A N 1
ATOM 660 C CA . SER A 1 88 ? 15.425 -5.511 -13.174 1.00 94.75 88 SER A CA 1
ATOM 661 C C . SER A 1 88 ? 15.458 -5.260 -11.665 1.00 94.75 88 SER A C 1
ATOM 663 O O . SER A 1 88 ? 14.500 -5.585 -10.964 1.00 94.75 88 SER A O 1
ATOM 665 N N . PHE A 1 89 ? 16.503 -4.592 -11.172 1.00 96.12 89 PHE A N 1
ATOM 666 C CA . PHE A 1 89 ? 16.633 -4.248 -9.753 1.00 96.12 89 PHE A CA 1
ATOM 667 C C . PHE A 1 89 ? 15.477 -3.366 -9.248 1.00 96.12 89 PHE A C 1
ATOM 669 O O . PHE A 1 89 ? 14.918 -3.595 -8.169 1.00 96.12 89 PHE A O 1
ATOM 676 N N . LEU A 1 90 ? 15.066 -2.367 -10.035 1.00 94.88 90 LEU A N 1
ATOM 677 C CA . LEU A 1 90 ? 13.931 -1.507 -9.687 1.00 94.88 90 LEU A CA 1
ATOM 678 C C . LEU A 1 90 ? 12.608 -2.291 -9.657 1.00 94.88 90 LEU A C 1
ATOM 680 O O . LEU A 1 90 ? 11.751 -2.021 -8.812 1.00 94.88 90 LEU A O 1
ATOM 684 N N . THR A 1 91 ? 12.458 -3.299 -10.518 1.00 95.50 91 THR A N 1
ATOM 685 C CA . THR A 1 91 ? 11.293 -4.198 -10.520 1.00 95.50 91 THR A CA 1
ATOM 686 C C . THR A 1 91 ? 11.241 -5.056 -9.251 1.00 95.50 91 THR A C 1
ATOM 688 O O . THR A 1 91 ? 10.192 -5.146 -8.608 1.00 95.50 91 THR A O 1
ATOM 691 N N . GLU A 1 92 ? 12.369 -5.634 -8.831 1.00 97.38 92 GLU A N 1
ATOM 692 C CA . GLU A 1 92 ? 12.470 -6.382 -7.566 1.00 97.38 92 GLU A CA 1
ATOM 693 C C . GLU A 1 92 ? 12.188 -5.494 -6.348 1.00 97.38 92 GLU A C 1
ATOM 695 O O . GLU A 1 92 ? 11.479 -5.892 -5.415 1.00 97.38 92 GLU A O 1
ATOM 700 N N . THR A 1 93 ? 12.679 -4.254 -6.390 1.00 95.06 93 THR A N 1
ATOM 701 C CA . THR A 1 93 ? 12.404 -3.241 -5.369 1.00 95.06 93 THR A CA 1
ATOM 702 C C . THR A 1 93 ? 10.899 -2.964 -5.281 1.00 95.06 93 THR A C 1
ATOM 704 O O . THR A 1 93 ? 10.324 -3.080 -4.200 1.00 95.06 93 THR A O 1
ATOM 707 N N . MET A 1 94 ? 10.218 -2.706 -6.405 1.00 96.12 94 MET A N 1
ATOM 708 C CA . MET A 1 94 ? 8.756 -2.514 -6.437 1.00 96.12 94 MET A CA 1
ATOM 709 C C . MET A 1 94 ? 7.979 -3.709 -5.875 1.00 96.12 94 MET A C 1
ATOM 711 O O . MET A 1 94 ? 7.007 -3.523 -5.135 1.00 96.12 94 MET A O 1
ATOM 715 N N . SER A 1 95 ? 8.407 -4.932 -6.194 1.00 95.88 95 SER A N 1
ATOM 716 C CA . SER A 1 95 ? 7.807 -6.152 -5.644 1.00 95.88 95 SER A CA 1
ATOM 717 C C . SER A 1 95 ? 7.930 -6.190 -4.116 1.00 95.88 95 SER A C 1
ATOM 719 O O . SER A 1 95 ? 6.939 -6.372 -3.405 1.00 95.88 95 SER A O 1
ATOM 721 N N . SER A 1 96 ? 9.121 -5.897 -3.590 1.00 96.62 96 SER A N 1
ATOM 722 C CA . SER A 1 96 ? 9.387 -5.857 -2.146 1.00 96.62 96 SER A CA 1
ATOM 723 C C . SER A 1 96 ? 8.570 -4.777 -1.422 1.00 96.62 96 SER A C 1
ATOM 725 O O . SER A 1 96 ? 8.010 -5.024 -0.347 1.00 96.62 96 SER A O 1
ATOM 727 N N . LEU A 1 97 ? 8.431 -3.592 -2.028 1.00 95.56 97 LEU A N 1
ATOM 728 C CA . LEU A 1 97 ? 7.567 -2.526 -1.508 1.00 95.56 97 LEU A CA 1
ATOM 729 C C . LEU A 1 97 ? 6.093 -2.955 -1.478 1.00 95.56 97 LEU A C 1
ATOM 731 O O . LEU A 1 97 ? 5.398 -2.696 -0.496 1.00 95.56 97 LEU A O 1
ATOM 735 N N . THR A 1 98 ? 5.628 -3.659 -2.510 1.00 96.62 98 THR A N 1
ATOM 736 C CA . THR A 1 98 ? 4.250 -4.172 -2.581 1.00 96.62 98 THR A CA 1
ATOM 737 C C . THR A 1 98 ? 3.966 -5.169 -1.452 1.00 96.62 98 THR A C 1
ATOM 739 O O . THR A 1 98 ? 2.933 -5.076 -0.784 1.00 96.62 98 THR A O 1
ATOM 742 N N . GLN A 1 99 ? 4.906 -6.074 -1.164 1.00 97.38 99 GLN A N 1
ATOM 743 C CA . GLN A 1 99 ? 4.778 -7.020 -0.046 1.00 97.38 99 GLN A CA 1
ATOM 744 C C . GLN A 1 99 ? 4.781 -6.321 1.316 1.00 97.38 99 GLN A C 1
ATOM 746 O O . GLN A 1 99 ? 4.012 -6.681 2.216 1.00 97.38 99 GLN A O 1
ATOM 751 N N . THR A 1 100 ? 5.593 -5.273 1.453 1.00 96.12 100 THR A N 1
ATOM 752 C CA . THR A 1 100 ? 5.606 -4.422 2.648 1.00 96.12 100 THR A CA 1
ATOM 753 C C . THR A 1 100 ? 4.241 -3.753 2.844 1.00 96.12 100 THR A C 1
ATOM 755 O O . THR A 1 100 ? 3.645 -3.883 3.911 1.00 96.12 100 THR A O 1
ATOM 758 N N . MET A 1 101 ? 3.675 -3.141 1.798 1.00 96.25 101 MET A N 1
ATOM 759 C CA . MET A 1 101 ? 2.332 -2.539 1.831 1.00 96.25 101 MET A CA 1
ATOM 760 C C . MET A 1 101 ? 1.233 -3.531 2.233 1.00 96.25 101 MET A C 1
ATOM 762 O O . MET A 1 101 ? 0.353 -3.194 3.031 1.00 96.25 101 MET A O 1
ATOM 766 N N . SER A 1 102 ? 1.287 -4.761 1.715 1.00 95.56 102 SER A N 1
ATOM 767 C CA . SER A 1 102 ? 0.340 -5.817 2.093 1.00 95.56 102 SER A CA 1
ATOM 768 C C . SER A 1 102 ? 0.430 -6.149 3.587 1.00 95.56 102 SER A C 1
ATOM 770 O O . SER A 1 102 ? -0.589 -6.207 4.278 1.00 95.56 102 SER A O 1
ATOM 772 N N . SER A 1 103 ? 1.650 -6.280 4.112 1.00 96.81 103 SER A N 1
ATOM 773 C CA . SER A 1 103 ? 1.896 -6.574 5.531 1.00 96.81 103 SER A CA 1
ATOM 774 C C . SER A 1 103 ? 1.421 -5.442 6.450 1.00 96.81 103 SER A C 1
ATOM 776 O O . SER A 1 103 ? 0.804 -5.688 7.491 1.00 96.81 103 SER A O 1
ATOM 778 N N . LEU A 1 104 ? 1.648 -4.187 6.048 1.00 95.50 104 LEU A N 1
ATOM 779 C CA . LEU A 1 104 ? 1.153 -3.016 6.776 1.00 95.50 104 LEU A CA 1
ATOM 780 C C . LEU A 1 104 ? -0.381 -2.973 6.776 1.00 95.50 104 LEU A C 1
ATOM 782 O O . LEU A 1 104 ? -0.982 -2.714 7.814 1.00 95.50 104 LEU A O 1
ATOM 786 N N . THR A 1 105 ? -1.022 -3.310 5.655 1.00 94.56 105 THR A N 1
ATOM 787 C CA . THR A 1 105 ? -2.491 -3.379 5.556 1.00 94.56 105 THR A CA 1
ATOM 788 C C . THR A 1 105 ? -3.076 -4.431 6.503 1.00 94.56 105 THR A C 1
ATOM 790 O O . THR A 1 105 ? -4.045 -4.154 7.211 1.00 94.56 105 THR A O 1
ATOM 793 N N . GLN A 1 106 ? -2.464 -5.618 6.574 1.00 96.88 106 GLN A N 1
ATOM 794 C CA . GLN A 1 106 ? -2.866 -6.658 7.531 1.00 96.88 106 GLN A CA 1
ATOM 795 C C . GLN A 1 106 ? -2.713 -6.181 8.981 1.00 96.88 106 GLN A C 1
ATOM 797 O O . GLN A 1 106 ? -3.615 -6.378 9.796 1.00 96.88 106 GLN A O 1
ATOM 802 N N . THR A 1 107 ? -1.616 -5.483 9.287 1.00 95.56 107 THR A N 1
ATOM 803 C CA . THR A 1 107 ? -1.381 -4.899 10.616 1.00 95.56 107 THR A CA 1
ATOM 804 C C . THR A 1 107 ? -2.467 -3.883 10.981 1.00 95.56 107 THR A C 1
ATOM 806 O O . THR A 1 107 ? -3.023 -3.949 12.077 1.00 95.56 107 THR A O 1
ATOM 809 N N . THR A 1 108 ? -2.841 -2.989 10.059 1.00 93.75 108 THR A N 1
ATOM 810 C CA . THR A 1 108 ? -3.946 -2.035 10.266 1.00 93.75 108 THR A CA 1
ATOM 811 C C . THR A 1 108 ? -5.270 -2.748 10.551 1.00 93.75 108 THR A C 1
ATOM 813 O O . THR A 1 108 ? -6.014 -2.339 11.446 1.00 93.75 108 THR A O 1
ATOM 816 N N . SER A 1 109 ? -5.564 -3.832 9.826 1.00 94.19 109 SER A N 1
ATOM 817 C CA . SER A 1 109 ? -6.775 -4.632 10.053 1.00 94.19 109 SER A CA 1
ATOM 818 C C . SER A 1 109 ? -6.797 -5.228 11.462 1.00 94.19 109 SER A C 1
ATOM 820 O O . SER A 1 109 ? -7.797 -5.104 12.166 1.00 94.19 109 SER A O 1
ATOM 822 N N . PHE A 1 110 ? -5.680 -5.808 11.908 1.00 96.44 110 PHE A N 1
ATOM 823 C CA . PHE A 1 110 ? -5.561 -6.379 13.251 1.00 96.44 110 PHE A CA 1
ATOM 824 C C . PHE A 1 110 ? -5.710 -5.322 14.361 1.00 96.44 110 PHE A C 1
ATOM 826 O O . PHE A 1 110 ? -6.385 -5.550 15.368 1.00 96.44 110 PHE A O 1
ATOM 833 N N . LEU A 1 111 ? -5.127 -4.133 14.174 1.00 94.69 111 LEU A N 1
ATOM 834 C CA . LEU A 1 111 ? -5.292 -3.015 15.113 1.00 94.69 111 LEU A CA 1
ATOM 835 C C . LEU A 1 111 ? -6.749 -2.534 15.188 1.00 94.69 111 LEU A C 1
ATOM 837 O O . LEU A 1 111 ? -7.231 -2.185 16.270 1.00 94.69 111 LEU A O 1
ATOM 841 N N . THR A 1 112 ? -7.464 -2.556 14.061 1.00 94.44 112 THR A N 1
ATOM 842 C CA . THR A 1 112 ? -8.894 -2.216 14.001 1.00 94.44 112 THR A CA 1
ATOM 843 C C . THR A 1 112 ? -9.730 -3.219 14.795 1.00 94.44 112 THR A C 1
ATOM 845 O O . THR A 1 112 ? -10.557 -2.821 15.615 1.00 94.44 112 THR A O 1
ATOM 848 N N . GLU A 1 113 ? -9.476 -4.517 14.619 1.00 96.75 113 GLU A N 1
ATOM 849 C CA . GLU A 1 113 ? -10.149 -5.578 15.378 1.00 96.75 113 GLU A CA 1
ATOM 850 C C . GLU A 1 113 ? -9.869 -5.460 16.883 1.00 96.75 113 GLU A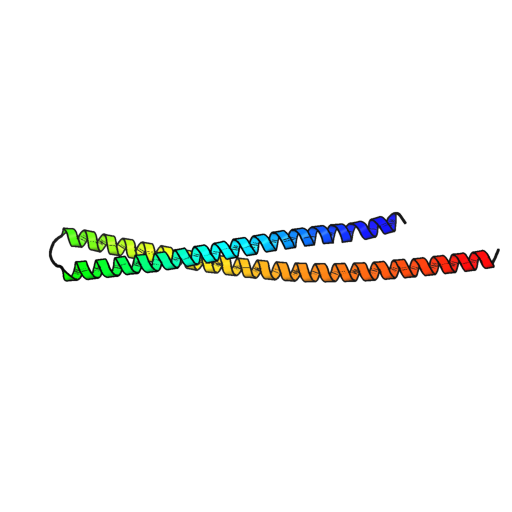 C 1
ATOM 852 O O . GLU A 1 113 ? -10.797 -5.463 17.695 1.00 96.75 113 GLU A O 1
ATOM 857 N N . THR A 1 114 ? -8.605 -5.242 17.258 1.00 94.69 114 THR A N 1
ATOM 858 C CA . THR A 1 114 ? -8.199 -5.043 18.659 1.00 94.69 114 THR A CA 1
ATOM 859 C C . THR A 1 114 ? -8.910 -3.839 19.286 1.00 94.69 114 THR A C 1
ATOM 861 O O . THR A 1 114 ? -9.399 -3.916 20.414 1.00 94.69 114 THR A O 1
ATOM 864 N N . THR A 1 115 ? -9.017 -2.733 18.544 1.00 94.00 115 THR A N 1
ATOM 865 C CA . THR A 1 115 ? -9.753 -1.531 18.973 1.00 94.00 115 THR A CA 1
ATOM 866 C C . THR A 1 115 ? -11.233 -1.833 19.216 1.00 94.00 115 THR A C 1
ATOM 868 O O . THR A 1 115 ? -11.801 -1.403 20.226 1.00 94.00 115 THR A O 1
ATOM 871 N N . SER A 1 116 ? -11.861 -2.595 18.317 1.00 94.88 116 SER A N 1
ATOM 872 C CA . SER A 1 116 ? -13.264 -3.002 18.451 1.00 94.88 116 SER A CA 1
ATOM 873 C C . SER A 1 116 ? -13.480 -3.855 19.703 1.00 94.88 116 SER A C 1
ATOM 875 O O . SER A 1 116 ? -14.359 -3.553 20.511 1.00 94.88 116 SER A O 1
ATOM 877 N N . PHE A 1 117 ? -12.634 -4.867 19.914 1.00 95.50 117 PHE A N 1
ATOM 878 C CA . PHE A 1 117 ? -12.700 -5.735 21.092 1.00 95.50 117 PHE A CA 1
ATOM 879 C C . PHE A 1 117 ? -12.531 -4.954 22.405 1.00 95.50 117 PHE A C 1
ATOM 881 O O . PHE A 1 117 ? -13.271 -5.161 23.373 1.00 95.50 117 PHE A O 1
ATOM 888 N N . LEU A 1 118 ? -11.581 -4.014 22.445 1.00 92.88 118 LEU A N 1
ATOM 889 C CA . LEU A 1 118 ? -11.363 -3.182 23.627 1.00 92.88 118 LEU A CA 1
ATOM 890 C C . LEU A 1 118 ? -12.571 -2.275 23.907 1.00 92.88 118 LEU A C 1
ATOM 892 O O . LEU A 1 118 ? -12.967 -2.111 25.061 1.00 92.88 118 LEU A O 1
ATOM 896 N N . THR A 1 119 ? -13.205 -1.747 22.858 1.00 93.69 119 THR A N 1
ATOM 897 C CA . THR A 1 119 ? -14.434 -0.947 22.970 1.00 93.69 119 THR A CA 1
ATOM 898 C C . THR A 1 119 ? -15.588 -1.762 23.562 1.00 93.69 119 THR A C 1
ATOM 900 O O . THR A 1 119 ? -16.270 -1.298 24.479 1.00 93.69 119 THR A O 1
ATOM 903 N N . GLU A 1 120 ? -15.786 -2.997 23.099 1.00 95.62 120 GLU A N 1
ATOM 904 C CA . GLU A 1 120 ? -16.813 -3.905 23.628 1.00 95.62 120 GLU A CA 1
ATOM 905 C C . GLU A 1 120 ? -16.556 -4.273 25.098 1.00 95.62 120 GLU A C 1
ATOM 907 O O . GLU A 1 120 ? -17.467 -4.224 25.935 1.00 95.62 120 GLU A O 1
ATOM 912 N N . THR A 1 121 ? -15.297 -4.557 25.437 1.00 91.50 121 THR A N 1
ATOM 913 C CA . THR A 1 121 ? -14.873 -4.833 26.816 1.00 91.50 121 THR A CA 1
ATOM 914 C C . THR A 1 121 ? -15.194 -3.651 27.734 1.00 91.50 121 THR A C 1
ATOM 916 O O . THR A 1 121 ? -15.758 -3.830 28.816 1.00 91.50 121 THR A O 1
ATOM 919 N N . MET A 1 122 ? -14.909 -2.425 27.286 1.00 90.38 122 MET A N 1
ATOM 920 C CA . MET A 1 122 ? -15.197 -1.202 28.042 1.00 90.38 122 MET A CA 1
ATOM 921 C C . MET A 1 122 ? -16.696 -0.946 28.222 1.00 90.38 122 MET A C 1
ATOM 923 O O . MET A 1 122 ? -17.131 -0.529 29.301 1.00 90.38 122 MET A O 1
ATOM 927 N N . SER A 1 123 ? -17.502 -1.237 27.199 1.00 93.12 123 SER A N 1
ATOM 928 C CA . SER A 1 123 ? -18.965 -1.182 27.297 1.00 93.12 123 SER A CA 1
ATOM 929 C C . SER A 1 123 ? -19.489 -2.166 28.350 1.00 93.12 123 SER A C 1
ATOM 931 O O . SER A 1 123 ? -20.248 -1.781 29.244 1.00 93.12 123 SER A O 1
ATOM 933 N N . SER A 1 124 ? -19.013 -3.413 28.318 1.00 93.38 124 SER A N 1
ATOM 934 C CA . SER A 1 124 ? -19.402 -4.466 29.269 1.00 93.38 124 SER A CA 1
ATOM 935 C C . SER A 1 124 ? -19.008 -4.128 30.710 1.00 93.38 124 SER A C 1
ATOM 937 O O . SER A 1 124 ? -19.797 -4.299 31.648 1.00 93.38 124 SER A O 1
ATOM 939 N N . LEU A 1 125 ? -17.808 -3.575 30.900 1.00 90.44 125 LEU A N 1
ATOM 940 C CA . LEU A 1 125 ? -17.348 -3.098 32.202 1.00 90.44 125 LEU A CA 1
ATOM 941 C C . LEU A 1 125 ? -18.233 -1.956 32.725 1.00 90.44 125 LEU A C 1
ATOM 943 O O . LEU A 1 125 ? -18.646 -1.971 33.886 1.00 90.44 125 LEU A O 1
ATOM 947 N N . THR A 1 126 ? -18.596 -1.007 31.858 1.00 90.62 126 THR A N 1
ATOM 948 C CA . THR A 1 126 ? -19.495 0.107 32.204 1.00 90.62 126 THR A CA 1
ATOM 949 C C . THR A 1 126 ? -20.868 -0.395 32.664 1.00 90.62 126 THR A C 1
ATOM 951 O O . THR A 1 126 ? -21.392 0.067 33.681 1.00 90.62 126 THR A O 1
ATOM 954 N N . GLN A 1 127 ? -21.439 -1.386 31.973 1.00 94.00 127 GLN A N 1
ATOM 955 C CA . GLN A 1 127 ? -22.712 -2.007 32.363 1.00 94.00 127 GLN A CA 1
ATOM 956 C C . GLN A 1 127 ? -22.621 -2.719 33.720 1.00 94.00 127 GLN A C 1
ATOM 958 O O . GLN A 1 127 ? -23.520 -2.588 34.558 1.00 94.00 127 GLN A O 1
ATOM 963 N N . THR A 1 128 ? -21.513 -3.422 33.969 1.00 92.19 128 THR A N 1
ATOM 964 C CA . THR A 1 128 ? -21.254 -4.099 35.249 1.00 92.19 128 THR A CA 1
ATOM 965 C C . THR A 1 128 ? -21.190 -3.094 36.401 1.00 92.19 128 THR A C 1
ATOM 967 O O . THR A 1 128 ? -21.844 -3.281 37.428 1.00 92.19 128 THR A O 1
ATOM 970 N N . ILE A 1 129 ? -20.470 -1.982 36.215 1.00 89.75 129 ILE A N 1
ATOM 971 C CA . ILE A 1 129 ? -20.371 -0.901 37.209 1.00 89.75 129 ILE A CA 1
ATOM 972 C C . ILE A 1 129 ? -21.746 -0.278 37.488 1.00 89.75 129 ILE A C 1
ATOM 974 O O . ILE A 1 129 ? -22.093 -0.043 38.649 1.00 89.75 129 ILE A O 1
ATOM 978 N N . SER A 1 130 ? -22.548 -0.036 36.447 1.00 92.31 130 SER A N 1
ATOM 979 C CA . SER A 1 130 ? -23.911 0.490 36.595 1.00 92.31 130 SER A CA 1
ATOM 980 C C . SER A 1 130 ? -24.798 -0.454 37.418 1.00 92.31 130 SER A C 1
ATOM 982 O O . SER A 1 130 ? -25.442 -0.026 38.377 1.00 92.31 130 SER A O 1
ATOM 984 N N . SER A 1 131 ? -24.753 -1.755 37.120 1.00 94.69 131 SER A N 1
ATOM 985 C CA . SER A 1 131 ? -25.525 -2.786 37.832 1.00 94.69 131 SER A CA 1
ATOM 986 C C . SER A 1 131 ? -25.121 -2.905 39.306 1.00 94.69 131 SER A C 1
ATOM 988 O O . SER A 1 131 ? -25.975 -2.985 40.194 1.00 94.69 131 SER A O 1
ATOM 990 N N . LEU A 1 132 ? -23.815 -2.851 39.590 1.00 92.44 132 LEU A N 1
ATOM 991 C CA . LEU A 1 132 ? -23.301 -2.830 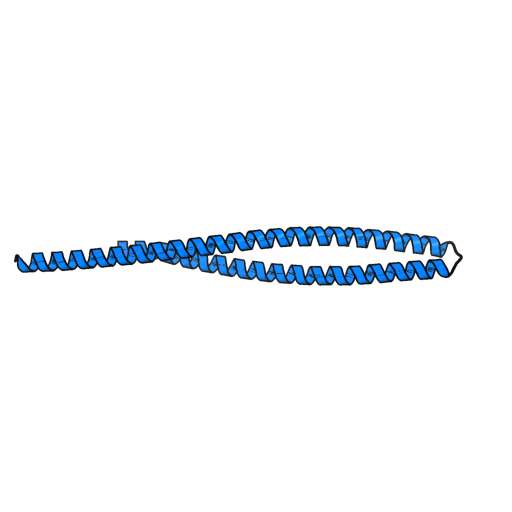40.960 1.00 92.44 132 LEU A CA 1
ATOM 992 C C . LEU A 1 132 ? -23.777 -1.581 41.713 1.00 92.44 132 LEU A C 1
ATOM 994 O O . LEU A 1 132 ? -24.207 -1.677 42.860 1.00 92.44 132 LEU A O 1
ATOM 998 N N . THR A 1 133 ? -23.753 -0.419 41.057 1.00 92.44 133 THR A N 1
ATOM 999 C CA . THR A 1 133 ? -24.218 0.849 41.641 1.00 92.44 133 THR A CA 1
ATOM 1000 C C . THR A 1 133 ? -25.699 0.780 42.019 1.00 92.44 133 THR A C 1
ATOM 1002 O O . THR A 1 133 ? -26.067 1.166 43.129 1.00 92.44 133 THR A O 1
ATOM 1005 N N . GLN A 1 134 ? -26.545 0.228 41.143 1.00 94.62 134 GLN A N 1
ATOM 1006 C CA . GLN A 1 134 ? -27.969 0.017 41.433 1.00 94.62 134 GLN A CA 1
ATOM 1007 C C . GLN A 1 134 ? -28.169 -0.926 42.624 1.00 94.62 134 GLN A C 1
ATOM 1009 O O . GLN A 1 134 ? -28.909 -0.595 43.547 1.00 94.62 134 GLN A O 1
ATOM 1014 N N . THR A 1 135 ? -27.446 -2.049 42.653 1.00 95.31 135 THR A N 1
ATOM 1015 C CA . THR A 1 135 ? -27.515 -3.027 43.752 1.00 95.31 135 THR A CA 1
ATOM 1016 C C . THR A 1 135 ? -27.152 -2.392 45.097 1.00 95.31 135 THR A C 1
ATOM 1018 O O . THR A 1 135 ? -27.858 -2.579 46.088 1.00 95.31 135 THR A O 1
ATOM 1021 N N . MET A 1 136 ? -26.087 -1.585 45.132 1.00 94.25 136 MET A N 1
ATOM 1022 C CA . MET A 1 136 ? -25.672 -0.857 46.336 1.00 94.25 136 MET A CA 1
ATOM 1023 C C . MET A 1 136 ? -26.716 0.174 46.784 1.00 94.25 136 MET A C 1
ATOM 1025 O O . MET A 1 136 ? -26.961 0.323 47.984 1.00 94.25 136 MET A O 1
ATOM 1029 N N . SER A 1 137 ? -27.357 0.861 45.835 1.00 94.62 137 SER A N 1
ATOM 1030 C CA . SER A 1 137 ? -28.456 1.787 46.126 1.00 94.62 137 SER A CA 1
ATOM 1031 C C . SER A 1 137 ? -29.653 1.060 46.744 1.00 94.6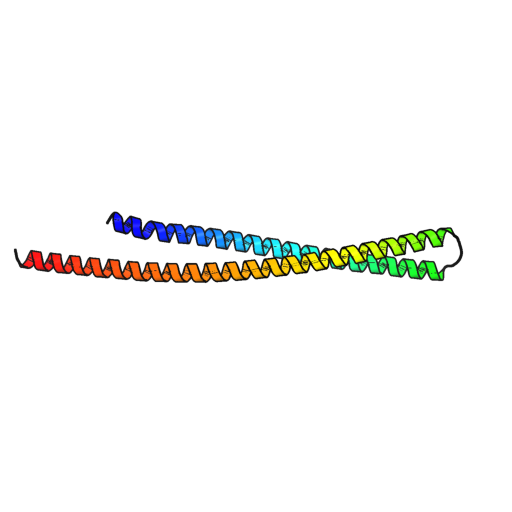2 137 SER A C 1
ATOM 1033 O O . SER A 1 137 ? -30.179 1.509 47.762 1.00 94.62 137 SER A O 1
ATOM 1035 N N . SER A 1 138 ? -30.057 -0.081 46.177 1.00 95.56 138 SER A N 1
ATOM 1036 C CA . SER A 1 138 ? -31.146 -0.904 46.716 1.00 95.56 138 SER A CA 1
ATOM 1037 C C . SER A 1 138 ? -30.829 -1.419 48.118 1.00 95.56 138 SER A C 1
ATOM 1039 O O . SER A 1 138 ? -31.664 -1.292 49.009 1.00 95.56 138 SER A O 1
ATOM 1041 N N . LEU A 1 139 ? -29.610 -1.922 48.348 1.00 95.38 139 LEU A N 1
ATOM 1042 C CA . LEU A 1 139 ? -29.176 -2.372 49.673 1.00 95.38 139 LEU A CA 1
ATOM 1043 C C . LEU A 1 139 ? -29.240 -1.237 50.701 1.00 95.38 139 LEU A C 1
ATOM 1045 O O . LEU A 1 139 ? -29.748 -1.430 51.802 1.00 95.38 139 LEU A O 1
ATOM 1049 N N . THR A 1 140 ? -28.767 -0.045 50.328 1.00 95.38 140 THR A N 1
ATOM 1050 C CA . THR A 1 140 ? -28.822 1.143 51.191 1.00 95.38 140 THR A CA 1
ATOM 1051 C C . THR A 1 140 ? -30.265 1.470 51.574 1.00 95.38 140 THR A C 1
ATOM 1053 O O . THR A 1 140 ? -30.556 1.659 52.752 1.00 95.38 140 THR A O 1
ATOM 1056 N N . GLN A 1 141 ? -31.184 1.458 50.605 1.00 94.50 141 GLN A N 1
ATOM 1057 C CA . GLN A 1 141 ? -32.605 1.709 50.846 1.00 94.50 141 GLN A CA 1
ATOM 1058 C C . GLN A 1 141 ? -33.234 0.661 51.775 1.00 94.50 141 GLN A C 1
ATOM 1060 O O . GLN A 1 141 ? -33.969 1.023 52.694 1.00 94.50 141 GLN A O 1
ATOM 1065 N N . THR A 1 142 ? -32.925 -0.625 51.578 1.00 95.50 142 THR A N 1
ATOM 1066 C CA . THR A 1 142 ? -33.393 -1.703 52.461 1.00 95.50 142 THR A CA 1
ATOM 1067 C C . THR A 1 142 ? -32.887 -1.512 53.889 1.00 95.50 142 THR A C 1
ATOM 1069 O O . THR A 1 142 ? -33.676 -1.603 54.827 1.00 95.50 142 THR A O 1
ATOM 1072 N N . MET A 1 143 ? -31.604 -1.186 54.066 1.00 94.88 143 MET A N 1
ATOM 1073 C CA . MET A 1 143 ? -31.032 -0.930 55.391 1.00 94.88 143 MET A CA 1
ATOM 1074 C C . MET A 1 143 ? -31.701 0.265 56.078 1.00 94.88 143 MET A C 1
ATOM 1076 O O . MET A 1 143 ? -32.060 0.156 57.245 1.00 94.88 143 MET A O 1
ATOM 1080 N N . SER A 1 144 ? -31.944 1.362 55.349 1.00 94.06 144 SER A N 1
ATOM 1081 C CA . SER A 1 144 ? -32.659 2.532 55.878 1.00 94.06 144 SER A CA 1
ATOM 1082 C C . SER A 1 144 ? -34.111 2.246 56.254 1.00 94.06 144 SER A C 1
ATOM 1084 O O . SER A 1 144 ? -34.648 2.930 57.111 1.00 94.06 144 SER A O 1
ATOM 1086 N N . SER A 1 145 ? -34.760 1.266 55.617 1.00 92.88 145 SER A N 1
ATOM 1087 C CA . SER A 1 145 ? -36.129 0.863 55.968 1.00 92.88 145 SER A CA 1
ATOM 1088 C C . SER A 1 145 ? -36.216 -0.059 57.189 1.00 92.88 145 SER A C 1
ATOM 1090 O O . SER A 1 145 ? -37.307 -0.265 57.715 1.00 92.88 145 SER A O 1
ATOM 1092 N N . LEU A 1 146 ? -35.088 -0.641 57.612 1.00 90.00 146 LEU A N 1
ATOM 1093 C CA . LEU A 1 146 ? -35.009 -1.588 58.728 1.00 90.00 146 LEU A CA 1
ATOM 1094 C C . LEU A 1 146 ? -34.596 -0.922 60.055 1.00 90.00 146 LEU A C 1
ATOM 1096 O O . LEU A 1 146 ? -34.714 -1.541 61.111 1.00 90.00 146 LEU A O 1
ATOM 1100 N N . THR A 1 147 ? -34.102 0.315 59.989 1.00 72.19 147 THR A N 1
ATOM 1101 C CA . THR A 1 147 ? -33.782 1.207 61.118 1.00 72.19 147 THR A CA 1
ATOM 1102 C C . THR A 1 147 ? -34.871 2.242 61.321 1.00 72.19 147 THR A C 1
ATOM 1104 O O . THR A 1 147 ? -35.236 2.482 62.491 1.00 72.19 147 THR A O 1
#

Radius of gyration: 33.46 Å; chains: 1; bounding box: 73×15×103 Å

Organism: Biomphalaria glabrata (NCBI:txid6526)

pLDDT: mean 90.02, std 9.24, range [56.44, 97.38]

Foldseek 3Di:
DVVLVVVVVVLVVVLVVLVVVLVVLVVVLVVLVVVLVVLVVVLVVLVVVLVVLVVVLVVLVVPDDDPVSVVVNVVSVVVNVVSVVVNVVSVVVSVVSVVVSVVSVVVSVVSVVVSVVSVVVVVVSVVVVVVVVVVVVVVVVVVVVVD